Protein AF-A0A8H3WE13-F1 (afdb_monomer)

Structure (mmCIF, N/CA/C/O backbone):
data_AF-A0A8H3WE13-F1
#
_entry.id   AF-A0A8H3WE13-F1
#
loop_
_atom_site.group_PDB
_atom_site.id
_atom_site.type_symbol
_atom_site.label_atom_id
_atom_site.label_alt_id
_atom_site.label_comp_id
_atom_site.label_as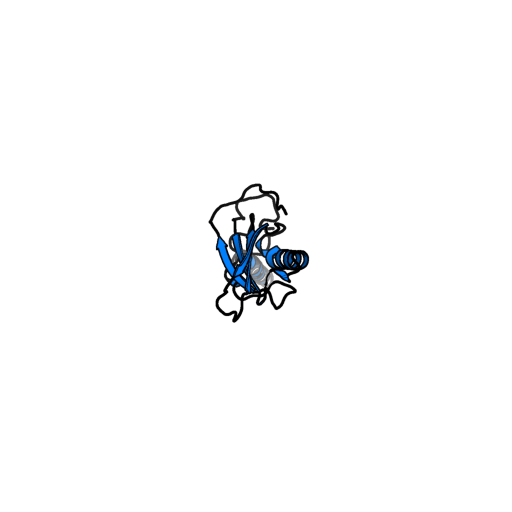ym_id
_atom_site.label_entity_id
_atom_site.label_seq_id
_atom_site.pdbx_PDB_ins_code
_atom_site.Cartn_x
_atom_site.Cartn_y
_atom_site.Cartn_z
_atom_site.occupancy
_atom_site.B_iso_or_equiv
_atom_site.auth_seq_id
_atom_site.auth_comp_id
_atom_site.auth_asym_id
_atom_site.auth_atom_id
_atom_site.pdbx_PDB_model_num
ATOM 1 N N . MET A 1 1 ? 34.093 -52.343 -43.526 1.00 40.34 1 MET A N 1
ATOM 2 C CA . MET A 1 1 ? 33.846 -52.401 -42.070 1.00 40.34 1 MET A CA 1
ATOM 3 C C . MET A 1 1 ? 33.850 -50.984 -41.526 1.00 40.34 1 MET A C 1
ATOM 5 O O . MET A 1 1 ? 34.911 -50.404 -41.375 1.00 40.34 1 MET A O 1
ATOM 9 N N . ALA A 1 2 ? 32.669 -50.417 -41.300 1.00 42.62 2 ALA A N 1
ATOM 10 C CA . ALA A 1 2 ? 32.491 -49.190 -40.533 1.00 42.62 2 ALA A CA 1
ATOM 11 C C . ALA A 1 2 ? 31.433 -49.506 -39.476 1.00 42.62 2 ALA A C 1
ATOM 13 O O . ALA A 1 2 ? 30.235 -49.337 -39.687 1.00 42.62 2 ALA A O 1
ATOM 14 N N . THR A 1 3 ? 31.877 -50.095 -38.369 1.00 44.84 3 THR A N 1
ATOM 15 C CA . THR A 1 3 ? 31.069 -50.273 -37.163 1.00 44.84 3 THR A CA 1
ATOM 16 C C . THR A 1 3 ? 30.885 -48.903 -36.526 1.00 44.84 3 THR A C 1
ATOM 18 O O . THR A 1 3 ? 31.629 -48.515 -35.630 1.00 44.84 3 THR A O 1
ATOM 21 N N . LEU A 1 4 ? 29.912 -48.148 -37.043 1.00 44.72 4 LEU A N 1
ATOM 22 C CA . LEU A 1 4 ? 29.394 -46.952 -36.395 1.00 44.72 4 LEU A CA 1
ATOM 23 C C . LEU A 1 4 ? 28.758 -47.382 -35.073 1.00 44.72 4 LEU A C 1
ATOM 25 O O . LEU A 1 4 ? 27.701 -48.015 -35.018 1.00 44.72 4 LEU A O 1
ATOM 29 N N . SER A 1 5 ? 29.485 -47.082 -34.008 1.00 48.88 5 SER A N 1
ATOM 30 C CA . SER A 1 5 ? 29.138 -47.279 -32.616 1.00 48.88 5 SER A CA 1
ATOM 31 C C . SER A 1 5 ? 27.794 -46.606 -32.308 1.00 48.88 5 SER A C 1
ATOM 33 O O . SER A 1 5 ? 27.688 -45.405 -32.066 1.00 48.88 5 SER A O 1
ATOM 35 N N . ARG A 1 6 ? 26.758 -47.448 -32.226 1.00 54.53 6 ARG A N 1
ATOM 36 C CA . ARG A 1 6 ? 25.391 -47.124 -31.795 1.00 54.53 6 ARG A CA 1
ATOM 37 C C . ARG A 1 6 ? 25.241 -46.370 -30.451 1.00 54.53 6 ARG A C 1
ATOM 39 O O . ARG A 1 6 ? 24.197 -45.739 -30.313 1.00 54.53 6 ARG A O 1
ATOM 46 N N . PRO A 1 7 ? 26.190 -46.335 -29.482 1.00 53.50 7 PRO A N 1
ATOM 47 C CA . PRO A 1 7 ? 25.974 -45.540 -28.265 1.00 53.50 7 PRO A CA 1
ATOM 48 C C . PRO A 1 7 ? 26.192 -44.027 -28.432 1.00 53.50 7 PRO A C 1
ATOM 50 O O . PRO A 1 7 ? 25.677 -43.258 -27.626 1.00 53.50 7 PRO A O 1
ATOM 53 N N . VAL A 1 8 ? 26.915 -43.571 -29.464 1.00 53.22 8 VAL A N 1
ATOM 54 C CA . VAL A 1 8 ? 27.255 -42.137 -29.612 1.00 53.22 8 VAL A CA 1
ATOM 55 C C . VAL A 1 8 ? 26.068 -41.324 -30.139 1.00 53.22 8 VAL A C 1
ATOM 57 O O . VAL A 1 8 ? 25.825 -40.205 -29.694 1.00 53.22 8 VAL A O 1
ATOM 60 N N . LEU A 1 9 ? 25.280 -41.914 -31.041 1.00 52.03 9 LEU A N 1
ATOM 61 C CA . LEU A 1 9 ? 24.095 -41.278 -31.624 1.00 52.03 9 LEU A CA 1
ATOM 62 C C . LEU A 1 9 ? 22.984 -41.059 -30.586 1.00 52.03 9 LEU A C 1
ATOM 64 O O . LEU A 1 9 ? 22.338 -40.018 -30.605 1.00 52.03 9 LEU A O 1
ATOM 68 N N . PHE A 1 10 ? 22.821 -41.991 -29.640 1.00 54.31 10 PHE A N 1
ATOM 69 C CA . PHE A 1 10 ? 21.820 -41.891 -28.573 1.00 54.31 10 PHE A CA 1
ATOM 70 C C . PHE A 1 10 ? 22.168 -40.797 -27.550 1.00 54.31 10 PHE A C 1
ATOM 72 O O . PHE A 1 10 ? 21.286 -40.071 -27.095 1.00 54.31 10 PHE A O 1
ATOM 79 N N . LEU A 1 11 ? 23.461 -40.646 -27.235 1.00 54.88 11 LEU A N 1
ATOM 80 C CA . LEU A 1 11 ? 23.982 -39.601 -26.347 1.00 54.88 11 LEU A CA 1
ATOM 81 C C . LEU A 1 11 ? 23.825 -38.196 -26.939 1.00 54.88 11 LEU A C 1
ATOM 83 O O . LEU A 1 11 ? 23.474 -37.269 -26.219 1.00 54.88 11 LEU A O 1
ATOM 87 N N . LEU A 1 12 ? 24.042 -38.025 -28.245 1.00 53.41 12 LEU A N 1
ATOM 88 C CA . LEU A 1 12 ? 23.894 -36.718 -28.895 1.00 53.41 12 LEU A CA 1
ATOM 89 C C . LEU A 1 12 ? 22.430 -36.273 -28.993 1.00 53.41 12 LEU A C 1
ATOM 91 O O . LEU A 1 12 ? 22.138 -35.096 -28.789 1.00 53.41 12 LEU A O 1
ATOM 95 N N . THR A 1 13 ? 21.496 -37.197 -29.239 1.00 54.53 13 THR A N 1
ATOM 96 C CA . THR A 1 13 ? 20.064 -36.865 -29.306 1.00 54.53 13 THR A CA 1
ATOM 97 C C . THR A 1 13 ? 19.461 -36.520 -27.946 1.00 54.53 13 THR A C 1
ATOM 99 O O . THR A 1 13 ? 18.617 -35.629 -27.868 1.00 54.53 13 THR A O 1
ATOM 102 N N . THR A 1 14 ? 19.899 -37.168 -26.861 1.00 55.00 14 THR A N 1
ATOM 103 C CA . THR A 1 14 ? 19.427 -36.824 -25.510 1.00 55.00 14 THR A CA 1
ATOM 104 C C . THR A 1 14 ? 19.998 -35.489 -25.046 1.00 55.00 14 THR A C 1
ATOM 106 O O . THR A 1 14 ? 19.256 -34.675 -24.503 1.00 55.00 14 THR A O 1
ATOM 109 N N . LEU A 1 15 ? 21.271 -35.198 -25.334 1.00 52.53 15 LEU A N 1
ATOM 110 C CA . LEU A 1 15 ? 21.883 -33.915 -24.976 1.00 52.53 15 LEU A CA 1
ATOM 111 C C . LEU A 1 15 ? 21.211 -32.736 -25.698 1.00 52.53 15 LEU A C 1
ATOM 113 O O . LEU A 1 15 ? 20.980 -31.704 -25.077 1.00 52.53 15 LEU A O 1
ATOM 117 N N . PHE A 1 16 ? 20.809 -32.908 -26.964 1.00 52.66 16 PHE A N 1
ATOM 118 C CA . PHE A 1 16 ? 20.076 -31.881 -27.716 1.00 52.66 16 PHE A CA 1
ATOM 119 C C . PHE A 1 16 ? 18.644 -31.659 -27.205 1.00 52.66 16 PHE A C 1
ATOM 121 O O . PHE A 1 16 ? 18.165 -30.528 -27.202 1.00 52.66 16 PHE A O 1
ATOM 128 N N . LEU A 1 17 ? 17.965 -32.709 -26.730 1.00 52.69 17 LEU A N 1
ATOM 129 C CA . LEU A 1 17 ? 16.631 -32.585 -26.132 1.00 52.69 17 LEU A CA 1
ATOM 130 C C . LEU A 1 17 ? 16.679 -31.915 -24.751 1.00 52.69 17 LEU A C 1
ATOM 132 O O . LEU A 1 17 ? 15.843 -31.061 -24.469 1.00 52.69 17 LEU A O 1
ATOM 136 N N . PHE A 1 18 ? 17.680 -32.221 -23.920 1.00 50.75 18 PHE A N 1
ATOM 137 C CA . PHE A 1 18 ? 17.843 -31.567 -22.616 1.00 50.75 18 PHE A CA 1
ATOM 138 C C . PHE A 1 18 ? 18.356 -30.122 -22.724 1.00 50.75 18 PHE A C 1
ATOM 140 O O . PHE A 1 18 ? 17.917 -29.278 -21.950 1.00 50.75 18 PHE A O 1
ATOM 147 N N . TYR A 1 19 ? 19.224 -29.797 -23.692 1.00 48.88 19 TYR A N 1
ATOM 148 C CA . TYR A 1 19 ? 19.655 -28.409 -23.924 1.00 48.88 19 TYR A CA 1
ATOM 149 C C . TYR A 1 19 ? 18.638 -27.573 -24.716 1.00 48.88 19 TYR A C 1
ATOM 151 O O . TYR A 1 19 ? 18.585 -26.357 -24.538 1.00 48.88 19 TYR A O 1
ATOM 159 N N . GLY A 1 20 ? 17.817 -28.194 -25.568 1.00 43.72 20 GLY A N 1
ATOM 160 C CA . GLY A 1 20 ? 16.795 -27.503 -26.359 1.00 43.72 20 GLY A CA 1
ATOM 161 C C . GLY A 1 20 ? 15.555 -27.100 -25.556 1.00 43.72 20 GLY A C 1
ATOM 162 O O . GLY A 1 20 ? 14.963 -26.058 -25.829 1.00 43.72 20 GLY A O 1
ATOM 163 N N . PHE A 1 21 ? 15.177 -27.870 -24.528 1.00 43.97 21 PHE A N 1
ATOM 164 C CA . PHE A 1 21 ? 14.009 -27.549 -23.695 1.00 43.97 21 PHE A CA 1
ATOM 165 C C . PHE A 1 21 ? 14.240 -26.393 -22.711 1.00 43.97 21 PHE A C 1
ATOM 167 O O . PHE A 1 21 ? 13.280 -25.728 -22.327 1.00 43.97 21 PHE A O 1
ATOM 174 N N . SER A 1 22 ? 15.493 -26.083 -22.366 1.00 45.25 22 SER A N 1
ATOM 175 C CA . SER A 1 22 ? 15.844 -24.917 -21.538 1.00 45.25 22 SER A CA 1
ATOM 176 C C . SER A 1 22 ? 15.704 -23.581 -22.278 1.00 45.25 22 SER A C 1
ATOM 178 O O . SER A 1 22 ? 15.699 -22.532 -21.643 1.00 45.25 22 SER A O 1
ATOM 180 N N . ALA A 1 23 ? 15.618 -23.605 -23.612 1.00 45.62 23 ALA A N 1
ATOM 181 C CA . ALA A 1 23 ? 15.530 -22.408 -24.449 1.00 45.62 23 ALA A CA 1
ATOM 182 C C . ALA A 1 23 ? 14.100 -22.093 -24.928 1.00 45.62 23 ALA A C 1
ATOM 184 O O . ALA A 1 23 ? 13.887 -21.054 -25.549 1.00 45.62 23 ALA A O 1
ATOM 185 N N . ALA A 1 24 ? 13.124 -22.971 -24.661 1.00 46.56 24 ALA A N 1
ATOM 186 C CA . ALA A 1 24 ? 11.788 -22.892 -25.259 1.00 46.56 24 ALA A CA 1
ATOM 187 C C . ALA A 1 24 ? 10.654 -22.545 -24.280 1.00 46.56 24 ALA A C 1
ATOM 189 O O . ALA A 1 24 ? 9.523 -22.361 -24.726 1.00 46.56 24 ALA A O 1
ATOM 190 N N . PHE A 1 25 ? 10.930 -22.398 -22.978 1.00 49.34 25 PHE A N 1
ATOM 191 C CA . PHE A 1 25 ? 9.940 -21.893 -22.026 1.00 49.34 25 PHE A CA 1
ATOM 192 C C . PHE A 1 25 ? 10.527 -20.777 -21.157 1.00 49.34 25 PHE A C 1
ATOM 194 O O . PHE A 1 25 ? 11.639 -20.904 -20.645 1.00 49.34 25 PHE A O 1
ATOM 201 N N . PRO A 1 26 ? 9.807 -19.648 -21.062 1.00 38.88 26 PRO A N 1
ATOM 202 C CA . PRO A 1 26 ? 10.354 -18.352 -20.711 1.00 38.88 26 PRO A CA 1
ATOM 203 C C . PRO A 1 26 ? 10.761 -18.368 -19.246 1.00 38.88 26 PRO A C 1
ATOM 205 O O . PRO A 1 26 ? 9.979 -18.746 -18.374 1.00 38.88 26 PRO A O 1
ATOM 208 N N . SER A 1 27 ? 11.976 -17.925 -18.952 1.00 40.19 27 SER A N 1
ATOM 209 C CA . SER A 1 27 ? 12.340 -17.570 -17.590 1.00 40.19 27 SER A CA 1
ATOM 210 C C . SER A 1 27 ? 11.377 -16.482 -17.100 1.00 40.19 27 SER A C 1
ATOM 212 O O . SER A 1 27 ? 11.491 -15.333 -17.513 1.00 40.19 27 SER A O 1
ATOM 214 N N . PHE A 1 28 ? 10.406 -16.895 -16.283 1.00 44.78 28 PHE A N 1
ATOM 215 C CA . PHE A 1 28 ? 9.705 -16.159 -15.232 1.00 44.78 28 PHE A CA 1
ATOM 216 C C . PHE A 1 28 ? 9.508 -14.646 -15.454 1.00 44.78 28 PHE A C 1
ATOM 218 O O . PHE A 1 28 ? 10.476 -13.888 -15.323 1.00 44.78 28 PHE A O 1
ATOM 225 N N . PRO A 1 29 ? 8.265 -14.148 -15.618 1.00 39.47 29 PRO A N 1
ATOM 226 C CA . PRO A 1 29 ? 7.982 -12.738 -15.376 1.00 39.47 29 PRO A CA 1
ATOM 227 C C . PRO A 1 29 ? 8.174 -12.466 -13.874 1.00 39.47 29 PRO A C 1
ATOM 229 O O . PRO A 1 29 ? 7.246 -12.583 -13.086 1.00 39.47 29 PRO A O 1
ATOM 232 N N . GLY A 1 30 ? 9.411 -12.188 -13.458 1.00 44.06 30 GLY A N 1
ATOM 233 C CA . GLY A 1 30 ? 9.736 -11.875 -12.065 1.00 44.06 30 GLY A CA 1
ATOM 234 C C . GLY A 1 30 ? 11.148 -12.213 -11.582 1.00 44.06 30 GLY A C 1
ATOM 235 O O . GLY A 1 30 ? 11.492 -11.787 -10.487 1.00 44.06 30 GLY A O 1
ATOM 236 N N . ALA A 1 31 ? 11.985 -12.944 -12.332 1.00 39.72 31 ALA A N 1
ATOM 237 C CA . ALA A 1 31 ? 13.178 -13.529 -11.707 1.00 39.72 31 ALA A CA 1
ATOM 238 C C . ALA A 1 31 ? 14.456 -12.668 -11.669 1.00 39.72 31 ALA A C 1
ATOM 240 O O . ALA A 1 31 ? 15.249 -12.896 -10.765 1.00 39.72 31 ALA A O 1
ATOM 241 N N . LEU A 1 32 ? 14.717 -11.706 -12.568 1.00 42.34 32 LEU A N 1
ATOM 242 C CA . LEU A 1 32 ? 16.023 -11.008 -12.565 1.00 42.34 32 LEU A CA 1
ATOM 243 C C . LEU A 1 32 ? 15.999 -9.565 -13.093 1.00 42.34 32 LEU A C 1
ATOM 245 O O . LEU A 1 32 ? 16.842 -9.179 -13.899 1.00 42.34 32 LEU A O 1
ATOM 249 N N . GLU A 1 33 ? 15.109 -8.715 -12.585 1.00 46.34 33 GLU A N 1
ATOM 250 C CA . GLU A 1 33 ? 15.368 -7.276 -12.674 1.00 46.34 33 GLU A CA 1
ATOM 251 C C . GLU A 1 33 ? 15.018 -6.573 -11.367 1.00 46.34 33 GLU A C 1
ATOM 253 O O . GLU A 1 33 ? 13.912 -6.759 -10.856 1.00 46.34 33 GLU A O 1
ATOM 258 N N . PRO A 1 34 ? 15.935 -5.766 -10.802 1.00 56.50 34 PRO A N 1
ATOM 259 C CA . PRO A 1 34 ? 15.655 -4.993 -9.610 1.00 56.50 34 PRO A CA 1
ATOM 260 C C . PRO A 1 34 ? 14.742 -3.811 -9.971 1.00 56.50 34 PRO A C 1
ATOM 262 O O . PRO A 1 34 ? 15.202 -2.678 -10.155 1.00 56.50 34 PRO A O 1
ATOM 265 N N . ARG A 1 35 ? 13.451 -4.110 -10.159 1.00 66.31 35 ARG A N 1
ATOM 266 C CA . ARG A 1 35 ? 12.417 -3.157 -10.571 1.00 66.31 35 ARG A CA 1
ATOM 267 C C . ARG A 1 35 ? 12.282 -2.068 -9.501 1.00 66.31 35 ARG A C 1
ATOM 269 O O . ARG A 1 35 ? 12.384 -2.333 -8.307 1.00 66.31 35 ARG A O 1
ATOM 276 N N . CYS A 1 36 ? 12.225 -0.824 -9.972 1.00 71.69 36 CYS A N 1
ATOM 277 C CA . CYS A 1 36 ? 12.311 0.444 -9.232 1.00 71.69 36 CYS A CA 1
ATOM 278 C C . CYS A 1 36 ? 13.485 0.671 -8.258 1.00 71.69 36 CYS A C 1
ATOM 280 O O . CYS A 1 36 ? 13.770 1.823 -7.922 1.00 71.69 36 CYS A O 1
ATOM 282 N N . TRP A 1 37 ? 14.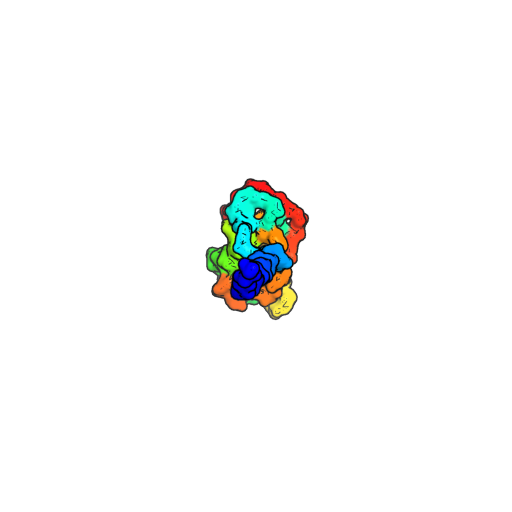267 -0.348 -7.897 1.00 67.81 37 TRP A N 1
ATOM 283 C CA . TRP A 1 37 ? 15.493 -0.215 -7.099 1.00 67.81 37 TRP A CA 1
ATOM 284 C C . TRP A 1 37 ? 16.621 0.534 -7.827 1.00 67.81 37 TRP A C 1
ATOM 286 O O . TRP A 1 37 ? 17.400 1.246 -7.195 1.00 67.81 37 TRP A O 1
ATOM 296 N N . LYS A 1 38 ? 16.710 0.421 -9.157 1.00 64.75 38 LYS A N 1
ATOM 297 C CA . LYS A 1 38 ? 17.625 1.233 -9.987 1.00 64.75 38 LYS A CA 1
ATOM 298 C C . LYS A 1 38 ? 16.959 2.550 -10.384 1.00 64.75 38 LYS A C 1
ATOM 300 O O . LYS A 1 38 ? 15.751 2.565 -10.539 1.00 64.75 38 LYS A O 1
ATOM 305 N N . LYS A 1 39 ? 17.713 3.630 -10.638 1.00 63.22 39 LYS A N 1
ATOM 306 C CA . LYS A 1 39 ? 17.200 4.974 -11.030 1.00 63.22 39 LYS A CA 1
ATOM 307 C C . LYS A 1 39 ? 16.423 5.046 -12.371 1.00 63.22 39 LYS A C 1
ATOM 309 O O . LYS A 1 39 ? 16.089 6.142 -12.805 1.00 63.22 39 LYS A O 1
ATOM 314 N N . GLY A 1 40 ? 16.151 3.922 -13.035 1.00 63.47 40 GLY A N 1
ATOM 315 C CA . GLY A 1 40 ? 15.413 3.876 -14.304 1.00 63.47 40 GLY A CA 1
ATOM 316 C C . GLY A 1 40 ? 13.905 4.088 -14.132 1.00 63.47 40 GLY A C 1
ATOM 317 O O . GLY A 1 40 ? 13.345 3.784 -13.075 1.00 63.47 40 GLY A O 1
ATOM 318 N N . CYS A 1 41 ? 13.252 4.604 -15.172 1.00 67.31 41 CYS A N 1
ATOM 319 C CA . CYS A 1 41 ? 11.833 4.967 -15.129 1.00 67.31 41 CYS A CA 1
ATOM 320 C C . CYS A 1 41 ? 10.914 3.971 -15.827 1.00 67.31 41 CYS A C 1
ATOM 322 O O . CYS A 1 41 ? 9.753 3.844 -15.458 1.00 67.31 41 CYS A O 1
ATOM 324 N N . ASP A 1 42 ? 11.419 3.250 -16.825 1.00 69.81 42 ASP A N 1
ATOM 325 C CA . ASP A 1 42 ? 10.578 2.463 -17.734 1.00 69.81 42 ASP A CA 1
ATOM 326 C C . ASP A 1 42 ? 9.807 1.352 -17.014 1.00 69.81 42 ASP A C 1
ATOM 328 O O . ASP A 1 42 ? 8.717 0.967 -17.438 1.00 69.81 42 ASP A O 1
ATOM 332 N N . HIS A 1 43 ? 10.322 0.923 -15.861 1.00 77.94 43 HIS A N 1
ATOM 333 C CA . HIS A 1 43 ? 9.765 -0.126 -15.010 1.00 77.94 43 HIS A CA 1
ATOM 334 C C . HIS A 1 43 ? 8.993 0.399 -13.792 1.00 77.94 43 HIS A C 1
ATOM 336 O O . HIS A 1 43 ? 8.595 -0.410 -12.953 1.00 77.94 43 HIS A O 1
ATOM 342 N N . CYS A 1 44 ? 8.786 1.718 -13.693 1.00 80.81 44 CYS A N 1
ATOM 343 C CA . CYS A 1 44 ? 8.141 2.367 -12.553 1.00 80.81 44 CYS A CA 1
ATOM 344 C C . CYS A 1 44 ? 6.937 3.209 -12.952 1.00 80.81 44 CYS A C 1
ATOM 346 O O . CYS A 1 44 ? 6.949 3.886 -13.979 1.00 80.81 44 CYS A O 1
ATOM 348 N N . GLU A 1 45 ? 5.922 3.218 -12.103 1.00 84.62 45 GLU A N 1
ATOM 349 C CA . GLU A 1 45 ? 4.758 4.096 -12.211 1.00 84.62 45 GLU A CA 1
ATOM 350 C C . GLU A 1 45 ? 4.346 4.598 -10.822 1.00 84.62 45 GLU A C 1
ATOM 352 O O . GLU A 1 45 ? 4.748 4.022 -9.804 1.00 84.62 45 GLU A O 1
ATOM 357 N N . ARG A 1 46 ? 3.578 5.687 -10.764 1.00 86.38 46 ARG A N 1
ATOM 358 C CA . ARG A 1 46 ? 3.053 6.185 -9.493 1.00 86.38 46 ARG A CA 1
ATOM 359 C C . ARG A 1 46 ? 1.857 5.343 -9.059 1.00 86.38 46 ARG A C 1
ATOM 361 O O . ARG A 1 46 ? 0.902 5.158 -9.813 1.00 86.38 46 ARG A O 1
ATOM 368 N N . TRP A 1 47 ? 1.907 4.892 -7.812 1.00 88.44 47 TRP A N 1
ATOM 369 C CA . TRP A 1 47 ? 0.826 4.159 -7.165 1.00 88.44 47 TRP A CA 1
ATOM 370 C C . TRP A 1 47 ? 0.311 4.921 -5.956 1.00 88.44 47 TRP A C 1
ATOM 372 O O . TRP A 1 47 ? 1.066 5.558 -5.229 1.00 88.44 47 TRP A O 1
ATOM 382 N N . THR A 1 48 ? -0.984 4.815 -5.721 1.00 91.75 48 THR A N 1
ATOM 383 C CA . THR A 1 48 ? -1.650 5.277 -4.511 1.00 91.75 48 THR A CA 1
ATOM 384 C C . THR A 1 48 ? -2.264 4.069 -3.840 1.00 91.75 48 THR A C 1
ATOM 386 O O . THR A 1 48 ? -2.963 3.288 -4.486 1.00 91.75 48 THR A O 1
ATOM 389 N N . VAL A 1 49 ? -2.002 3.918 -2.549 1.00 93.88 49 VAL A N 1
ATOM 390 C CA . VAL A 1 49 ? -2.537 2.832 -1.734 1.00 93.88 49 VAL A CA 1
ATOM 391 C C . VAL A 1 49 ? -3.361 3.421 -0.602 1.00 93.88 49 VAL A C 1
ATOM 393 O O . VAL A 1 49 ? -2.930 4.356 0.072 1.00 93.88 49 VAL A O 1
ATOM 396 N N . THR A 1 50 ? -4.546 2.862 -0.396 1.00 95.62 50 THR A N 1
ATOM 397 C CA . THR A 1 50 ? -5.428 3.178 0.723 1.00 95.62 50 THR A CA 1
ATOM 398 C C . THR A 1 50 ? -5.361 2.052 1.742 1.00 95.62 50 THR A C 1
ATOM 400 O O . THR A 1 50 ? -5.484 0.875 1.396 1.00 95.62 50 THR A O 1
ATOM 403 N N . ILE A 1 51 ? -5.134 2.424 2.997 1.00 95.19 51 ILE A N 1
ATOM 404 C CA . ILE A 1 51 ? -4.962 1.512 4.121 1.00 95.19 51 ILE A CA 1
ATOM 405 C C . ILE A 1 51 ? -5.920 1.955 5.220 1.00 95.19 51 ILE A C 1
ATOM 407 O O . ILE A 1 51 ? -5.901 3.114 5.637 1.00 95.19 51 ILE A O 1
ATOM 411 N N . ASP A 1 52 ? -6.736 1.024 5.689 1.00 94.62 52 ASP A N 1
ATOM 412 C CA . ASP A 1 52 ? -7.775 1.257 6.677 1.00 94.62 52 ASP A CA 1
ATOM 413 C C . ASP A 1 52 ? -7.464 0.513 7.978 1.00 94.62 52 ASP A C 1
ATOM 415 O O . ASP A 1 52 ? -6.936 -0.601 7.980 1.00 94.62 52 ASP A O 1
ATOM 419 N N . HIS A 1 53 ? -7.811 1.138 9.098 1.00 92.75 53 HIS A N 1
ATOM 420 C CA . HIS A 1 53 ? -7.646 0.589 10.437 1.00 92.75 53 HIS A CA 1
ATOM 421 C C . HIS A 1 53 ? -8.927 0.774 11.260 1.00 92.75 53 HIS A C 1
ATOM 423 O O . HIS A 1 53 ? -9.482 1.880 11.277 1.00 92.75 53 HIS A O 1
ATOM 429 N N . PRO A 1 54 ? -9.407 -0.272 11.964 1.00 89.31 54 PRO A N 1
ATOM 430 C CA . PRO A 1 54 ? -10.486 -0.134 12.925 1.00 89.31 54 PRO A CA 1
ATOM 431 C C . PRO A 1 54 ? -9.961 0.594 14.164 1.00 89.31 54 PRO A C 1
ATOM 433 O O . PRO A 1 54 ? -9.167 0.052 14.930 1.00 89.31 54 PRO A O 1
ATOM 436 N N . GLY A 1 55 ? -10.407 1.835 14.345 1.00 87.56 55 GLY A N 1
ATOM 437 C CA . GLY A 1 55 ? -9.991 2.710 15.437 1.00 87.56 55 GLY A CA 1
ATOM 438 C C . GLY A 1 55 ? -9.592 4.100 14.948 1.00 87.56 55 GLY A C 1
ATOM 439 O O . GLY A 1 55 ? -9.350 4.321 13.764 1.00 87.56 55 GLY A O 1
ATOM 440 N N . SER A 1 56 ? -9.513 5.056 15.871 1.00 88.00 56 SER A N 1
ATOM 441 C CA . SER A 1 56 ? -9.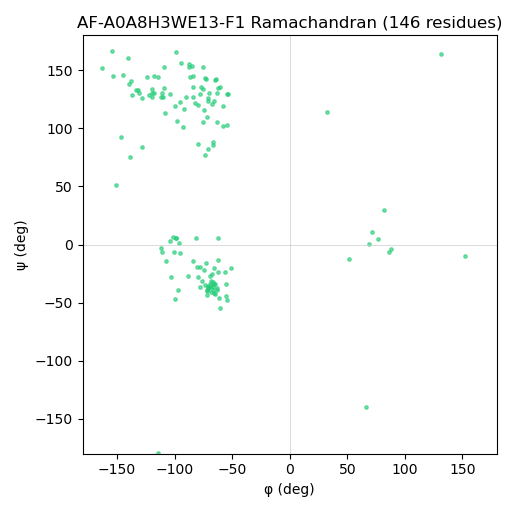169 6.437 15.531 1.00 88.00 56 SER A CA 1
ATOM 442 C C . SER A 1 56 ? -7.685 6.598 15.190 1.00 88.00 56 SER A C 1
ATOM 444 O O . SER A 1 56 ? -6.807 6.060 15.861 1.00 88.00 56 SER A O 1
ATOM 446 N N . CYS A 1 57 ? -7.403 7.462 14.216 1.00 90.06 57 CYS A N 1
ATOM 447 C CA . CYS A 1 57 ? -6.075 7.958 13.876 1.00 90.06 57 CYS A CA 1
ATOM 448 C C . CYS A 1 57 ? -5.343 8.625 15.053 1.00 90.06 57 CYS A C 1
ATOM 450 O O . CYS A 1 57 ? -4.116 8.666 15.063 1.00 90.06 57 CYS A O 1
ATOM 452 N N . ASN A 1 58 ? -6.067 9.131 16.059 1.00 87.88 58 ASN A N 1
ATOM 453 C CA . ASN A 1 58 ? -5.477 9.882 17.173 1.00 87.88 58 ASN A CA 1
ATOM 454 C C . ASN A 1 58 ? -4.589 9.015 18.083 1.00 87.88 58 ASN A C 1
ATOM 456 O O . ASN A 1 58 ? -3.694 9.533 18.742 1.00 87.88 58 ASN A O 1
ATOM 460 N N . SER A 1 59 ? -4.838 7.704 18.131 1.00 82.62 59 SER A N 1
ATOM 461 C CA . SER A 1 59 ? -4.090 6.740 18.950 1.00 82.62 59 SER A CA 1
ATOM 462 C C . SER A 1 59 ? -3.027 5.967 18.164 1.00 82.62 59 SER A C 1
ATOM 464 O O . SER A 1 59 ? -2.417 5.039 18.692 1.00 82.62 59 SER A O 1
ATOM 466 N N . VAL A 1 60 ? -2.812 6.308 16.893 1.00 88.12 60 VAL A N 1
ATOM 467 C CA . VAL A 1 60 ? -1.909 5.567 16.013 1.00 88.12 60 VAL A CA 1
ATOM 468 C C . VAL A 1 60 ? -0.470 6.038 16.197 1.00 88.12 60 VAL A C 1
ATOM 470 O O . VAL A 1 60 ? -0.152 7.215 16.037 1.00 88.12 60 VAL A O 1
ATOM 473 N N . ASN A 1 61 ? 0.432 5.092 16.455 1.00 89.81 61 ASN A N 1
ATOM 474 C CA . ASN A 1 61 ? 1.866 5.345 16.374 1.00 89.81 61 ASN A CA 1
ATOM 475 C C . ASN A 1 61 ? 2.293 5.402 14.895 1.00 89.81 61 ASN A C 1
ATOM 477 O O . ASN A 1 61 ? 2.374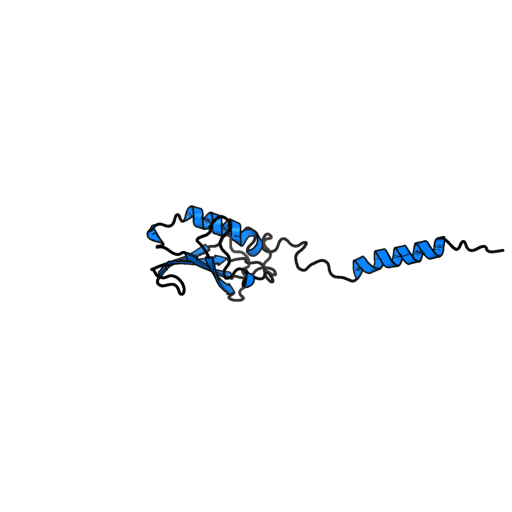 4.370 14.221 1.00 89.81 61 ASN A O 1
ATOM 481 N N . ARG A 1 62 ? 2.561 6.616 14.401 1.00 88.38 62 ARG A N 1
ATOM 482 C CA . ARG A 1 62 ? 2.898 6.865 12.992 1.00 88.38 62 ARG A CA 1
ATOM 483 C C . ARG A 1 62 ? 4.215 6.224 12.566 1.00 88.38 62 ARG A C 1
ATOM 485 O O . ARG A 1 62 ? 4.293 5.754 11.438 1.00 88.38 62 ARG A O 1
ATOM 492 N N . ASP A 1 63 ? 5.209 6.146 13.450 1.00 88.19 63 ASP A N 1
ATOM 493 C CA . ASP A 1 63 ? 6.510 5.548 13.128 1.00 88.19 63 ASP A CA 1
ATOM 494 C C . ASP A 1 63 ? 6.401 4.034 12.919 1.00 88.19 63 ASP A C 1
ATOM 496 O O . ASP A 1 63 ? 6.959 3.491 11.964 1.00 88.19 63 ASP A O 1
ATOM 500 N N . ASN A 1 64 ? 5.614 3.357 13.760 1.00 89.12 64 ASN A N 1
ATOM 501 C CA . ASN A 1 64 ? 5.345 1.927 13.603 1.00 89.12 64 ASN A CA 1
ATOM 502 C C . ASN A 1 64 ? 4.564 1.641 12.315 1.00 89.12 64 ASN A C 1
ATOM 504 O O . ASN A 1 64 ? 4.887 0.697 11.596 1.00 89.12 64 ASN A O 1
ATOM 508 N N . LEU A 1 65 ? 3.558 2.467 12.007 1.00 90.31 65 LEU A N 1
ATOM 509 C CA . LEU A 1 65 ? 2.794 2.348 10.765 1.00 90.31 65 LEU A CA 1
ATOM 510 C C . LEU A 1 65 ? 3.698 2.531 9.541 1.00 90.31 65 LEU A C 1
ATOM 512 O O . LEU A 1 65 ? 3.669 1.727 8.616 1.00 90.31 65 LEU A O 1
ATOM 516 N N . LYS A 1 66 ? 4.545 3.557 9.566 1.00 89.19 66 LYS A N 1
ATOM 517 C CA . LYS A 1 66 ? 5.555 3.839 8.546 1.00 89.19 66 LYS A CA 1
ATOM 518 C C . LYS A 1 66 ? 6.482 2.650 8.299 1.00 89.19 66 LYS A C 1
ATOM 520 O O . LYS A 1 66 ? 6.666 2.254 7.152 1.00 89.19 66 LYS A O 1
ATOM 525 N N . ALA A 1 67 ? 7.004 2.037 9.359 1.00 89.25 67 ALA A N 1
ATOM 526 C CA . ALA A 1 67 ? 7.841 0.847 9.237 1.00 89.25 67 ALA A CA 1
ATOM 527 C C . ALA A 1 67 ? 7.074 -0.348 8.640 1.00 89.25 67 ALA A C 1
ATOM 529 O O . ALA A 1 67 ? 7.618 -1.073 7.806 1.00 89.25 67 ALA A O 1
ATOM 530 N N . ALA A 1 68 ? 5.807 -0.537 9.024 1.00 91.06 68 ALA A N 1
ATOM 531 C CA . ALA A 1 68 ? 4.955 -1.589 8.472 1.00 91.06 68 ALA A CA 1
ATOM 532 C C . ALA A 1 68 ? 4.656 -1.372 6.979 1.00 91.06 68 ALA A C 1
ATOM 534 O O . ALA A 1 68 ? 4.719 -2.321 6.197 1.00 91.06 68 ALA A O 1
ATOM 535 N N . ILE A 1 69 ? 4.387 -0.130 6.563 1.00 91.12 69 ILE A N 1
ATOM 536 C CA . ILE A 1 69 ? 4.206 0.251 5.155 1.00 91.12 69 ILE A CA 1
ATOM 537 C C . ILE A 1 69 ? 5.487 -0.053 4.373 1.00 91.12 69 ILE A C 1
ATOM 539 O O . ILE A 1 69 ? 5.445 -0.817 3.410 1.00 91.12 69 ILE A O 1
ATOM 543 N N . ASP A 1 70 ? 6.633 0.460 4.823 1.00 87.00 70 ASP A N 1
ATOM 544 C CA . ASP A 1 70 ? 7.920 0.225 4.161 1.00 87.00 70 ASP A CA 1
ATOM 545 C C . ASP A 1 70 ? 8.207 -1.278 4.019 1.00 87.00 70 ASP A C 1
ATOM 547 O O . ASP A 1 70 ? 8.580 -1.744 2.943 1.00 87.00 70 ASP A O 1
ATOM 551 N N . SER A 1 71 ? 7.966 -2.064 5.073 1.00 88.88 71 SER A N 1
ATOM 552 C CA . SER A 1 71 ? 8.182 -3.512 5.039 1.00 88.88 71 SER A CA 1
ATOM 553 C C . S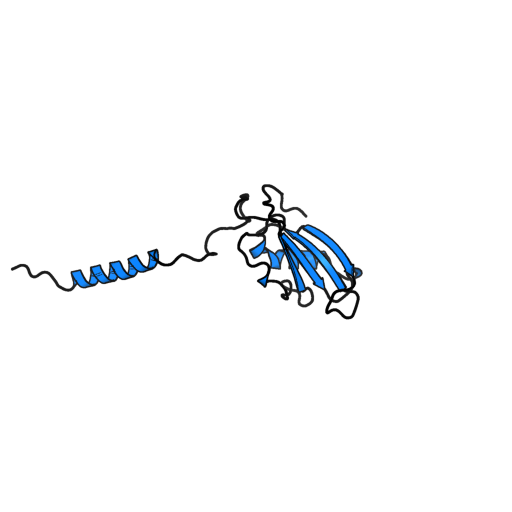ER A 1 71 ? 7.210 -4.252 4.117 1.00 88.88 71 SER A C 1
ATOM 555 O O . SER A 1 71 ? 7.598 -5.253 3.517 1.00 88.88 71 SER A O 1
ATOM 557 N N . THR A 1 72 ? 5.955 -3.810 4.023 1.00 90.19 72 THR A N 1
ATOM 558 C CA . THR A 1 72 ? 4.930 -4.458 3.186 1.00 90.19 72 THR A CA 1
ATOM 559 C C . THR A 1 72 ? 5.195 -4.209 1.709 1.00 90.19 72 THR A C 1
ATOM 561 O O . THR A 1 72 ? 5.118 -5.123 0.888 1.00 90.19 72 THR A O 1
ATOM 564 N N . PHE A 1 73 ? 5.547 -2.970 1.368 1.00 88.69 73 PHE A N 1
ATOM 565 C CA . PHE A 1 73 ? 5.645 -2.531 -0.018 1.00 88.69 73 PHE A CA 1
ATOM 566 C C . PHE A 1 73 ? 7.066 -2.587 -0.584 1.00 88.69 73 PHE A C 1
ATOM 568 O O . PHE A 1 73 ? 7.232 -2.295 -1.763 1.00 88.69 73 PHE A O 1
ATOM 575 N N . VAL A 1 74 ? 8.082 -3.032 0.166 1.00 85.19 74 VAL A N 1
ATOM 576 C CA . VAL A 1 74 ? 9.473 -3.109 -0.333 1.00 85.19 74 VAL A CA 1
ATOM 577 C C . VAL A 1 74 ? 9.620 -3.930 -1.623 1.00 85.19 74 VAL A C 1
ATOM 579 O O . VAL A 1 74 ? 10.413 -3.590 -2.494 1.00 85.19 74 VAL A O 1
ATOM 582 N N . ASN A 1 75 ? 8.818 -4.984 -1.802 1.00 82.81 75 ASN A N 1
ATOM 583 C CA . ASN A 1 75 ? 8.834 -5.801 -3.025 1.00 82.81 75 ASN A CA 1
ATOM 584 C C . ASN A 1 75 ? 7.976 -5.206 -4.161 1.00 82.81 75 ASN A C 1
ATOM 586 O O . ASN A 1 75 ? 8.103 -5.609 -5.318 1.00 82.81 75 ASN A O 1
ATOM 590 N N . TYR A 1 76 ? 7.123 -4.230 -3.841 1.00 85.81 76 TYR A N 1
ATOM 591 C CA . TYR A 1 76 ? 6.197 -3.577 -4.764 1.00 85.81 76 TYR A CA 1
ATOM 592 C C . TYR A 1 76 ? 6.741 -2.235 -5.256 1.00 85.81 76 TYR A C 1
ATOM 594 O O . TYR A 1 76 ? 6.738 -1.992 -6.451 1.00 85.81 76 TYR A O 1
ATOM 602 N N . ALA A 1 77 ? 7.257 -1.379 -4.375 1.00 80.00 77 ALA A N 1
ATOM 603 C CA . ALA A 1 77 ? 7.850 -0.075 -4.695 1.00 80.00 77 ALA A CA 1
ATOM 604 C C . ALA A 1 77 ? 9.386 -0.059 -4.643 1.00 80.00 77 ALA A C 1
ATOM 606 O O . ALA A 1 77 ? 10.034 0.975 -4.822 1.00 80.00 77 ALA A O 1
ATOM 607 N N . GLY A 1 78 ? 10.005 -1.209 -4.387 1.00 77.62 78 GLY A N 1
ATOM 608 C CA . GLY A 1 78 ? 11.439 -1.284 -4.185 1.00 77.62 78 GLY A CA 1
ATOM 609 C C . GLY A 1 78 ? 11.872 -0.554 -2.906 1.00 77.62 78 GLY A C 1
ATOM 610 O O . GLY A 1 78 ? 11.205 -0.588 -1.880 1.00 77.62 78 GLY A O 1
ATOM 611 N N . ASN A 1 79 ? 13.002 0.155 -2.967 1.00 71.06 79 ASN A N 1
ATOM 612 C CA . ASN A 1 79 ? 13.522 0.949 -1.843 1.00 71.06 79 ASN A CA 1
ATOM 613 C C . ASN A 1 79 ? 12.838 2.319 -1.745 1.00 71.06 79 ASN A C 1
ATOM 615 O O . ASN A 1 79 ? 13.273 3.164 -0.959 1.00 71.06 79 ASN A O 1
ATOM 619 N N . CYS A 1 80 ? 11.817 2.567 -2.572 1.00 74.62 80 CYS A N 1
ATOM 620 C CA . CYS A 1 80 ? 11.058 3.791 -2.476 1.00 74.62 80 CYS A CA 1
ATOM 621 C C . CYS A 1 80 ? 10.043 3.717 -1.356 1.00 74.62 80 CYS A C 1
ATOM 623 O O . CYS A 1 80 ? 9.145 2.880 -1.335 1.00 74.62 80 CYS A O 1
ATOM 625 N N . ARG A 1 81 ? 10.227 4.647 -0.430 1.00 76.00 81 ARG A N 1
ATOM 626 C CA . ARG A 1 81 ? 9.348 4.872 0.694 1.00 76.00 81 ARG A CA 1
ATOM 627 C C . ARG A 1 81 ? 8.059 5.528 0.218 1.00 76.00 81 ARG A C 1
ATOM 629 O O . ARG A 1 81 ? 8.075 6.318 -0.726 1.00 76.00 81 ARG A O 1
ATOM 636 N N . GLY A 1 82 ? 6.959 5.124 0.838 1.00 76.44 82 GLY A N 1
ATOM 637 C CA . GLY A 1 82 ? 5.658 5.716 0.582 1.00 76.44 82 GLY A CA 1
ATOM 638 C C . GLY A 1 82 ? 5.561 7.085 1.247 1.00 76.44 82 GLY A C 1
ATOM 639 O O . GLY A 1 82 ? 5.919 7.236 2.412 1.00 76.44 82 GLY A O 1
ATOM 640 N N . GLU A 1 83 ? 5.065 8.068 0.512 1.00 82.81 83 GLU A N 1
ATOM 641 C CA . GLU A 1 83 ? 4.788 9.412 1.001 1.00 82.81 83 GLU A CA 1
ATOM 642 C C . GLU A 1 83 ? 3.351 9.460 1.519 1.00 82.81 83 GLU A C 1
ATOM 644 O O . GLU A 1 83 ? 2.408 9.067 0.827 1.00 82.81 83 GLU A O 1
ATOM 649 N N . GLU A 1 84 ? 3.159 9.918 2.752 1.00 83.44 84 GLU A N 1
ATOM 650 C CA . GLU A 1 84 ? 1.815 10.081 3.295 1.00 83.44 84 GLU A CA 1
ATOM 651 C C . GLU A 1 84 ? 1.083 11.208 2.554 1.00 83.44 84 GLU A C 1
ATOM 653 O O . GLU A 1 84 ? 1.512 12.359 2.558 1.00 83.44 84 GLU A O 1
ATOM 658 N N . ALA A 1 85 ? -0.046 10.870 1.939 1.00 83.19 85 ALA A N 1
ATOM 659 C CA . ALA A 1 85 ? -0.897 11.805 1.213 1.00 83.19 85 ALA A CA 1
ATOM 660 C C . ALA A 1 85 ? -2.061 12.315 2.065 1.00 83.19 85 ALA A C 1
ATOM 662 O O . ALA A 1 85 ? -2.466 13.472 1.974 1.00 83.19 85 ALA A O 1
ATOM 663 N N . ALA A 1 86 ? -2.636 11.422 2.872 1.00 87.88 86 ALA A N 1
ATOM 664 C CA . ALA A 1 86 ? -3.753 11.728 3.749 1.00 87.88 86 ALA A CA 1
ATOM 665 C C . ALA A 1 86 ? -3.762 10.790 4.955 1.00 87.88 86 ALA A C 1
ATOM 667 O O . ALA A 1 86 ? -3.460 9.604 4.826 1.00 87.88 86 ALA A O 1
ATOM 668 N N . PHE A 1 87 ? -4.176 11.314 6.107 1.00 92.00 87 PHE A N 1
ATOM 669 C CA . PHE A 1 87 ? -4.259 10.574 7.363 1.00 92.00 87 PHE A CA 1
ATOM 670 C C . PHE A 1 87 ? -5.441 11.097 8.180 1.00 92.00 87 PHE A C 1
ATOM 672 O O . PHE A 1 87 ? -5.322 12.098 8.884 1.00 92.00 87 PHE A O 1
ATOM 679 N N . ASN A 1 88 ? -6.610 10.468 8.033 1.00 92.62 88 ASN A N 1
ATOM 680 C CA . ASN A 1 88 ? -7.871 11.048 8.496 1.00 92.62 88 ASN A CA 1
ATOM 681 C C . ASN A 1 88 ? -8.784 10.028 9.179 1.00 92.62 88 ASN A C 1
ATOM 683 O O . ASN A 1 88 ? -8.971 8.907 8.701 1.00 92.62 88 ASN A O 1
ATOM 687 N N . ASN A 1 89 ? -9.430 10.484 10.252 1.00 92.44 89 ASN A N 1
ATOM 688 C CA . ASN A 1 89 ? -10.570 9.813 10.864 1.00 92.44 89 ASN A CA 1
ATOM 689 C C . ASN A 1 89 ? -11.790 9.938 9.944 1.00 92.44 89 ASN A C 1
ATOM 691 O O . ASN A 1 89 ? -12.185 11.056 9.611 1.00 92.44 89 ASN A O 1
ATOM 695 N N . GLN A 1 90 ? -12.400 8.822 9.550 1.00 91.56 90 GLN A N 1
ATOM 696 C CA . GLN A 1 90 ? -13.615 8.842 8.735 1.00 91.56 90 GLN A CA 1
ATOM 697 C C . GLN A 1 90 ? -14.459 7.577 8.913 1.00 91.56 90 GLN A C 1
ATOM 699 O O . GLN A 1 90 ? -14.001 6.576 9.461 1.00 91.56 90 GLN A O 1
ATOM 704 N N . ALA A 1 91 ? -15.704 7.620 8.440 1.00 89.75 91 ALA A N 1
ATOM 705 C CA . ALA A 1 91 ? -16.533 6.425 8.340 1.00 89.75 91 ALA A CA 1
ATOM 706 C C . ALA A 1 91 ? -16.007 5.527 7.209 1.00 89.75 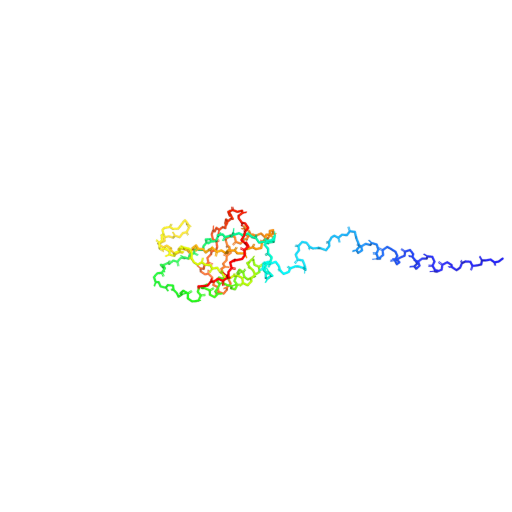91 ALA A C 1
ATOM 708 O O . ALA A 1 91 ? -15.848 5.984 6.074 1.00 89.75 91 ALA A O 1
ATOM 709 N N . ILE A 1 92 ? -15.731 4.258 7.518 1.00 89.94 92 ILE A N 1
ATOM 710 C CA . ILE A 1 92 ? -15.150 3.289 6.581 1.00 89.94 92 ILE A CA 1
ATOM 711 C C . ILE A 1 92 ? -16.126 2.115 6.417 1.00 89.94 92 ILE A C 1
ATOM 713 O O . ILE A 1 92 ? -16.527 1.524 7.421 1.00 89.94 92 ILE A O 1
ATOM 717 N N . PRO A 1 93 ? -16.517 1.744 5.182 1.00 87.00 93 PRO A N 1
ATOM 718 C CA . PRO A 1 93 ? -17.378 0.586 4.955 1.00 87.00 93 PRO A CA 1
ATOM 719 C C . PRO A 1 93 ? -16.797 -0.687 5.583 1.00 87.00 93 PRO A C 1
ATOM 721 O O . PRO A 1 93 ? -15.636 -1.016 5.361 1.00 87.00 93 PRO A O 1
ATOM 724 N N . GLY A 1 94 ? -17.609 -1.408 6.358 1.00 83.50 94 GLY A N 1
ATOM 725 C CA . GLY A 1 94 ? -17.182 -2.624 7.061 1.00 83.50 94 GLY A CA 1
ATOM 726 C C . GLY A 1 94 ? -16.585 -2.393 8.455 1.00 83.50 94 GLY A C 1
ATOM 727 O O . GLY A 1 94 ? -16.326 -3.367 9.156 1.00 83.50 94 GLY A O 1
ATOM 728 N N . ILE A 1 95 ? -16.427 -1.139 8.892 1.00 85.56 95 ILE A N 1
ATOM 729 C CA . ILE A 1 95 ? -16.020 -0.777 10.256 1.00 85.56 95 ILE A CA 1
ATOM 730 C C . ILE A 1 95 ? -17.226 -0.135 10.956 1.00 85.56 95 ILE A C 1
ATOM 732 O O . ILE A 1 95 ? -17.850 0.771 10.410 1.00 85.56 95 ILE A O 1
ATOM 736 N N . GLN A 1 96 ? -17.594 -0.642 12.138 1.00 81.56 96 GLN A N 1
ATOM 737 C CA . GLN A 1 96 ? -18.780 -0.170 12.875 1.00 81.56 96 GLN A CA 1
ATOM 738 C C . GLN A 1 96 ? -18.617 1.253 13.436 1.00 81.56 96 GLN A C 1
ATOM 740 O O . GLN A 1 96 ? -19.607 1.968 13.558 1.00 81.56 96 GLN A O 1
ATOM 745 N N . ASP A 1 97 ? -17.380 1.669 13.715 1.00 85.50 97 ASP A N 1
ATOM 746 C CA . ASP A 1 97 ? -17.031 2.977 14.275 1.00 85.50 97 ASP A CA 1
ATOM 747 C C . ASP A 1 97 ? -16.219 3.840 13.292 1.00 85.50 97 ASP A C 1
ATOM 749 O O . ASP A 1 97 ? -15.905 3.437 12.170 1.00 85.50 97 ASP A O 1
ATOM 753 N N . ILE A 1 98 ? -15.848 5.051 13.727 1.00 87.44 98 ILE A N 1
ATOM 754 C CA . ILE A 1 98 ? -14.873 5.884 13.014 1.00 87.44 98 ILE A CA 1
ATOM 755 C C . ILE A 1 98 ? -13.558 5.104 12.893 1.00 87.44 98 ILE A C 1
ATOM 757 O O . ILE A 1 98 ? -12.927 4.760 13.894 1.00 87.44 98 ILE A O 1
ATOM 761 N N . GLY A 1 99 ? -13.143 4.856 11.655 1.00 91.19 99 GLY A N 1
ATOM 762 C CA . GLY A 1 99 ? -11.869 4.231 11.341 1.00 91.19 99 GLY A CA 1
ATOM 763 C C . GLY A 1 99 ? -10.809 5.257 10.956 1.00 91.19 99 GLY A C 1
ATOM 764 O O . GLY A 1 99 ? -11.100 6.421 10.656 1.00 91.19 99 GLY A O 1
ATOM 765 N N . CYS A 1 100 ? -9.561 4.805 10.943 1.00 93.44 100 CYS A N 1
ATOM 766 C CA . CYS A 1 100 ? -8.435 5.581 10.463 1.00 93.44 100 CYS A CA 1
ATOM 767 C C . CYS A 1 100 ? -8.109 5.148 9.043 1.00 93.44 100 CYS A C 1
ATOM 769 O O . CYS A 1 100 ? -7.778 3.987 8.813 1.00 93.44 100 CYS A O 1
ATOM 771 N N . ARG A 1 101 ? -8.195 6.085 8.100 1.00 94.75 101 ARG A N 1
ATOM 772 C CA . ARG A 1 101 ? -7.810 5.850 6.711 1.00 94.75 101 ARG A CA 1
ATOM 773 C C . ARG A 1 101 ? -6.561 6.634 6.383 1.00 94.75 101 ARG A C 1
ATOM 775 O O . ARG A 1 101 ? -6.492 7.851 6.587 1.00 94.75 101 ARG A O 1
ATOM 782 N N . VAL A 1 102 ? -5.616 5.920 5.798 1.00 93.94 102 VAL A N 1
ATOM 783 C CA . VAL A 1 102 ? -4.325 6.435 5.377 1.00 93.94 102 VAL A CA 1
ATOM 784 C C . VAL A 1 102 ? -4.201 6.234 3.885 1.00 93.94 102 VAL A C 1
ATOM 786 O O . VAL A 1 102 ? -4.479 5.160 3.359 1.00 93.94 102 VAL A O 1
ATOM 789 N N . THR A 1 103 ? -3.822 7.296 3.191 1.00 93.62 103 THR A N 1
ATOM 790 C CA . THR A 1 103 ? -3.513 7.252 1.765 1.00 93.62 103 THR A CA 1
ATOM 791 C C . THR A 1 103 ? -2.028 7.494 1.605 1.00 93.62 103 THR A C 1
ATOM 793 O O . THR A 1 103 ? -1.501 8.468 2.140 1.00 93.62 103 THR A O 1
ATOM 796 N N . VAL A 1 104 ? -1.362 6.598 0.890 1.00 91.31 104 VAL A N 1
ATOM 797 C CA . VAL A 1 104 ? 0.085 6.617 0.685 1.00 91.31 104 VAL A CA 1
ATOM 798 C C . VAL A 1 104 ? 0.361 6.681 -0.807 1.00 91.31 104 VAL A C 1
ATOM 800 O O . VAL A 1 104 ? -0.161 5.866 -1.569 1.00 91.31 104 VAL A O 1
ATOM 803 N N . HIS A 1 105 ? 1.188 7.630 -1.226 1.00 89.25 105 HIS A N 1
ATOM 804 C CA . HIS A 1 105 ? 1.699 7.715 -2.583 1.00 89.25 105 HIS A CA 1
ATOM 805 C C . HIS A 1 105 ? 3.063 7.039 -2.666 1.00 89.25 105 HIS A C 1
ATOM 807 O O . HIS A 1 105 ? 4.012 7.409 -1.985 1.00 89.25 105 HIS A O 1
ATOM 813 N N . PHE A 1 106 ? 3.180 6.058 -3.547 1.00 86.81 106 PHE A N 1
ATOM 814 C CA . PHE A 1 106 ? 4.451 5.484 -3.945 1.00 86.81 106 PHE A CA 1
ATOM 815 C C . PHE A 1 106 ? 4.873 6.132 -5.262 1.00 86.81 106 PHE A C 1
ATOM 817 O O . PHE A 1 106 ? 4.311 5.802 -6.312 1.00 86.81 106 PHE A O 1
ATOM 824 N N . PRO A 1 107 ? 5.873 7.034 -5.255 1.00 80.12 107 PRO A N 1
ATOM 825 C CA . PRO A 1 107 ? 6.316 7.700 -6.476 1.00 80.12 107 PRO A CA 1
ATOM 826 C C . PRO A 1 107 ? 6.951 6.722 -7.472 1.00 80.12 107 PRO A C 1
ATOM 828 O O . PRO A 1 107 ? 7.042 7.033 -8.657 1.00 80.12 107 PRO A O 1
ATOM 831 N N . ARG A 1 108 ? 7.411 5.546 -7.016 1.00 81.62 108 ARG A N 1
ATOM 832 C CA . ARG A 1 108 ? 8.066 4.535 -7.859 1.00 81.62 108 ARG A CA 1
ATOM 833 C C . ARG A 1 108 ? 7.607 3.119 -7.501 1.00 81.62 108 ARG A C 1
ATOM 835 O O . ARG A 1 108 ? 8.344 2.372 -6.871 1.00 81.62 108 ARG A O 1
ATOM 842 N N . GLY A 1 109 ? 6.397 2.755 -7.908 1.00 84.25 109 GLY A N 1
ATOM 843 C CA . GLY A 1 109 ? 5.899 1.382 -7.842 1.00 84.25 109 GLY A CA 1
ATOM 844 C C . GLY A 1 109 ? 6.283 0.548 -9.067 1.00 84.25 109 GLY A C 1
ATOM 845 O O . GLY A 1 109 ? 6.320 1.061 -10.183 1.00 84.25 109 GLY A O 1
ATOM 846 N N . ASN A 1 110 ? 6.565 -0.738 -8.869 1.00 83.81 110 ASN A N 1
ATOM 847 C CA . ASN A 1 110 ? 6.931 -1.687 -9.913 1.00 83.81 110 ASN A CA 1
ATOM 848 C C . ASN A 1 110 ? 5.763 -1.914 -10.868 1.00 83.81 110 ASN A C 1
ATOM 850 O O . ASN A 1 110 ? 4.697 -2.388 -10.466 1.00 83.81 110 ASN A O 1
ATOM 854 N N . LYS A 1 111 ? 6.008 -1.663 -12.156 1.00 81.69 111 LYS A N 1
ATOM 855 C CA . LYS A 1 111 ? 5.069 -2.030 -13.216 1.00 81.69 111 LYS A CA 1
ATOM 856 C C . LYS A 1 111 ? 4.909 -3.543 -13.302 1.00 81.69 111 LYS A C 1
ATOM 858 O O . LYS A 1 111 ? 5.883 -4.295 -13.189 1.00 81.69 111 LYS A O 1
ATOM 863 N N . GLY A 1 112 ? 3.685 -3.983 -13.581 1.00 77.81 112 GLY A N 1
ATOM 864 C CA . GLY A 1 112 ? 3.355 -5.390 -13.822 1.00 77.81 112 GLY A CA 1
ATOM 865 C C . GLY A 1 112 ? 3.410 -6.285 -12.581 1.00 77.81 112 GLY A C 1
ATOM 866 O O . GLY A 1 112 ? 3.373 -7.502 -12.727 1.00 77.81 112 GLY A O 1
ATOM 867 N N . VAL A 1 113 ? 3.522 -5.701 -11.385 1.00 83.88 113 VAL A N 1
ATOM 868 C CA . VAL A 1 113 ? 3.202 -6.392 -10.132 1.00 83.88 113 VAL A CA 1
ATOM 869 C C . VAL A 1 113 ? 1.698 -6.277 -9.899 1.00 83.88 113 VAL A C 1
ATOM 871 O O . VAL A 1 113 ? 1.091 -5.267 -10.255 1.00 83.88 113 VAL A O 1
ATOM 874 N N . ASP A 1 114 ? 1.088 -7.307 -9.321 1.00 86.81 114 ASP A N 1
ATOM 875 C CA . ASP A 1 114 ? -0.331 -7.288 -8.983 1.00 86.81 114 ASP A CA 1
ATOM 876 C C . ASP A 1 114 ? -0.573 -6.522 -7.673 1.00 86.81 114 ASP A C 1
ATOM 878 O O . ASP A 1 114 ? -0.591 -7.090 -6.583 1.00 86.81 114 ASP A O 1
ATOM 882 N N . TRP A 1 115 ? -0.731 -5.204 -7.783 1.00 87.50 115 TRP A N 1
ATOM 883 C CA . TRP A 1 115 ? -1.114 -4.351 -6.656 1.00 87.50 115 TRP A CA 1
ATOM 884 C C . TRP A 1 115 ? -2.549 -4.619 -6.193 1.00 87.50 115 TRP A C 1
ATOM 886 O O . TRP A 1 115 ? -2.831 -4.517 -5.003 1.00 87.50 115 TRP A O 1
ATOM 896 N N . GLY A 1 116 ? -3.444 -5.007 -7.108 1.00 88.31 116 GLY A N 1
ATOM 897 C CA . GLY A 1 116 ? -4.838 -5.314 -6.783 1.00 88.31 116 GLY A CA 1
ATOM 898 C C . GLY A 1 116 ? -4.969 -6.550 -5.893 1.00 88.31 116 GLY A C 1
ATOM 899 O O . GLY A 1 116 ? -5.809 -6.569 -4.995 1.00 88.31 116 GLY A O 1
ATOM 900 N N . GLY A 1 117 ? -4.084 -7.534 -6.068 1.00 88.44 117 GLY A N 1
ATOM 901 C CA . GLY A 1 117 ? -3.991 -8.724 -5.220 1.00 88.44 117 GLY A CA 1
ATOM 902 C C . GLY A 1 117 ? -3.653 -8.445 -3.749 1.00 88.44 117 GLY A C 1
ATOM 903 O O . GLY A 1 117 ? -3.831 -9.322 -2.907 1.00 88.44 117 GLY A O 1
ATOM 904 N N . LEU A 1 118 ? -3.205 -7.230 -3.407 1.00 88.88 118 LEU A N 1
ATOM 905 C CA . LEU A 1 118 ? -2.983 -6.818 -2.019 1.00 88.88 118 LEU A CA 1
ATOM 906 C C . LEU A 1 118 ? -4.265 -6.400 -1.295 1.00 88.88 118 LEU A C 1
ATOM 908 O O . LEU A 1 118 ? -4.276 -6.363 -0.064 1.00 88.88 118 LEU A O 1
ATOM 912 N N . ILE A 1 119 ? -5.334 -6.066 -2.019 1.00 92.62 119 ILE A N 1
ATOM 913 C CA . ILE A 1 119 ? -6.577 -5.588 -1.411 1.00 92.62 119 ILE A CA 1
ATOM 914 C C . ILE A 1 119 ? -7.169 -6.692 -0.523 1.00 92.62 119 ILE A C 1
ATOM 916 O O . ILE A 1 119 ? -7.299 -7.845 -0.928 1.00 92.62 119 ILE A O 1
ATOM 920 N N . GLY A 1 120 ? -7.514 -6.333 0.712 1.00 88.81 120 GLY A N 1
ATOM 921 C CA . GLY A 1 120 ? -7.967 -7.253 1.755 1.00 88.81 120 GLY A CA 1
ATOM 922 C C . GLY A 1 120 ? -6.838 -7.892 2.570 1.00 88.81 120 GLY A C 1
ATOM 923 O O . GLY A 1 120 ? -7.119 -8.552 3.568 1.00 88.81 120 GLY A O 1
ATOM 924 N N . SER A 1 121 ? -5.573 -7.682 2.191 1.00 91.62 121 SER A N 1
ATOM 925 C CA . SER A 1 121 ? -4.413 -8.134 2.966 1.00 91.62 121 SER A CA 1
ATOM 926 C C . SER A 1 121 ? -4.042 -7.128 4.051 1.00 91.62 121 SER A C 1
ATOM 928 O O . SER A 1 121 ? -4.264 -5.924 3.910 1.00 91.62 121 SER A O 1
ATOM 930 N N . ASN A 1 122 ? -3.418 -7.615 5.122 1.00 94.00 122 ASN A N 1
ATOM 931 C CA . ASN A 1 122 ? -2.895 -6.753 6.175 1.00 94.00 122 ASN A CA 1
ATOM 932 C C . ASN A 1 122 ? -1.463 -6.287 5.881 1.00 94.00 122 ASN A C 1
ATOM 934 O O . ASN A 1 122 ? -0.710 -6.985 5.198 1.00 94.00 122 ASN A O 1
ATOM 938 N N . LEU A 1 123 ? -1.057 -5.149 6.456 1.00 91.69 123 LEU A N 1
ATOM 939 C CA . LEU A 1 123 ? 0.356 -4.763 6.450 1.00 91.69 123 LEU A CA 1
ATOM 940 C C . LEU A 1 123 ? 1.185 -5.761 7.266 1.00 91.69 123 LEU A C 1
ATOM 942 O O . LEU A 1 123 ? 0.775 -6.209 8.339 1.00 91.69 123 LEU A O 1
ATOM 946 N N . VAL A 1 124 ? 2.390 -6.065 6.791 1.00 89.38 124 VAL A N 1
ATOM 947 C CA . VAL A 1 124 ? 3.351 -6.946 7.462 1.00 89.38 124 VAL A CA 1
ATOM 948 C C . VAL A 1 124 ? 3.591 -6.474 8.897 1.00 89.38 124 VAL A C 1
ATOM 950 O O . VAL A 1 124 ? 3.872 -5.305 9.150 1.00 89.38 124 VAL A O 1
ATOM 953 N N . GLY A 1 125 ? 3.481 -7.403 9.849 1.00 85.31 125 GLY A N 1
ATOM 954 C CA . GLY A 1 125 ? 3.669 -7.115 11.273 1.00 85.31 125 GLY A CA 1
ATOM 955 C C . GLY A 1 125 ? 2.487 -6.409 11.942 1.00 85.31 125 GLY A C 1
ATOM 956 O O . GLY A 1 125 ? 2.574 -6.080 13.123 1.00 85.31 125 GLY A O 1
ATOM 957 N N . THR A 1 126 ? 1.370 -6.209 11.234 1.00 83.38 126 THR A N 1
ATOM 958 C CA . THR A 1 126 ? 0.147 -5.635 11.802 1.00 83.38 126 THR A CA 1
ATOM 959 C C . THR A 1 126 ? -1.065 -6.482 11.415 1.00 83.38 126 THR A C 1
ATOM 961 O O . THR A 1 126 ? -1.224 -6.851 10.261 1.00 83.38 126 THR A O 1
ATOM 964 N N . ALA A 1 127 ? -1.937 -6.812 12.367 1.00 82.25 127 ALA A N 1
ATOM 965 C CA . ALA A 1 127 ? -3.188 -7.524 12.067 1.00 82.25 127 ALA A CA 1
ATOM 966 C C . ALA A 1 127 ? -4.386 -6.577 11.891 1.00 82.25 127 ALA A C 1
ATOM 968 O O . ALA A 1 127 ? -5.481 -7.015 11.559 1.00 82.25 127 ALA A O 1
ATOM 969 N N . SER A 1 128 ? -4.188 -5.290 12.172 1.00 86.75 128 SER A N 1
ATOM 970 C CA . SER A 1 128 ? -5.254 -4.298 12.257 1.00 86.75 128 SER A CA 1
ATOM 971 C C . SER A 1 128 ? -5.220 -3.268 11.131 1.00 86.75 128 SER A C 1
ATOM 973 O O . SER A 1 128 ? -6.130 -2.456 11.059 1.00 86.75 128 SER A O 1
ATOM 975 N N . TRP A 1 129 ? -4.199 -3.258 10.275 1.00 91.88 129 TRP A N 1
ATOM 976 C CA . TRP A 1 129 ? -4.129 -2.355 9.128 1.00 91.88 129 TRP A CA 1
ATOM 977 C C . TRP A 1 129 ? -4.344 -3.152 7.859 1.00 91.88 129 TRP A C 1
ATOM 979 O O . TRP A 1 129 ? -3.493 -3.968 7.510 1.00 91.88 129 TRP A O 1
ATOM 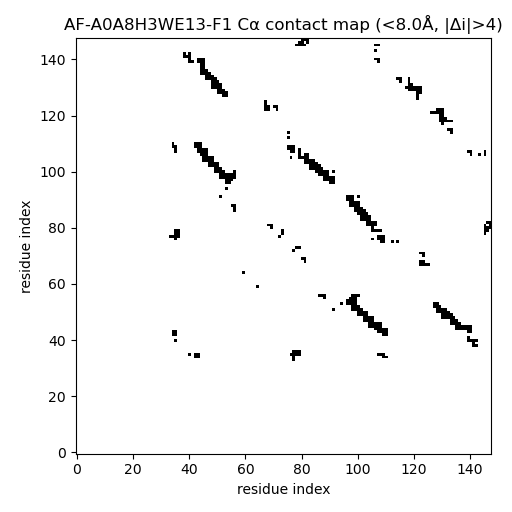989 N N . ALA A 1 130 ? -5.457 -2.901 7.182 1.00 93.56 130 ALA A N 1
ATOM 990 C CA . ALA A 1 130 ? -5.857 -3.610 5.981 1.00 93.56 130 ALA A CA 1
ATOM 991 C C . ALA A 1 130 ? -5.735 -2.705 4.756 1.00 93.56 130 ALA A C 1
ATOM 993 O O . ALA A 1 130 ? -6.167 -1.553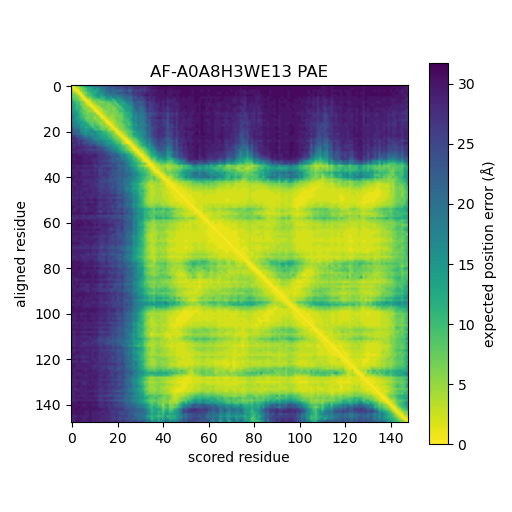 4.766 1.00 93.56 130 ALA A O 1
ATOM 994 N N . ILE A 1 131 ? -5.169 -3.233 3.678 1.00 94.81 131 ILE A N 1
ATOM 995 C CA . ILE A 1 131 ? -5.105 -2.550 2.389 1.00 94.81 131 ILE A CA 1
ATOM 996 C C . ILE A 1 131 ? -6.502 -2.612 1.773 1.00 94.81 131 ILE A C 1
ATOM 998 O O . ILE A 1 131 ? -7.005 -3.694 1.479 1.00 94.81 131 ILE A O 1
ATOM 1002 N N . SER A 1 132 ? -7.146 -1.465 1.586 1.00 93.88 132 SER A N 1
ATOM 1003 C CA . SER A 1 132 ? -8.528 -1.388 1.096 1.00 93.88 132 SER A CA 1
ATOM 1004 C C . SER A 1 132 ? -8.641 -0.899 -0.342 1.00 93.88 132 SER A C 1
ATOM 1006 O O . SER A 1 132 ? -9.685 -1.071 -0.969 1.00 93.88 132 SER A O 1
ATOM 1008 N N . GLY A 1 133 ? -7.571 -0.329 -0.895 1.00 93.50 133 GLY A N 1
ATOM 1009 C CA . GLY A 1 133 ? -7.570 0.134 -2.273 1.00 93.50 133 GLY A CA 1
ATOM 1010 C C . GLY A 1 133 ? -6.175 0.373 -2.821 1.00 93.50 133 GLY A C 1
ATOM 1011 O O . GLY A 1 133 ? -5.245 0.716 -2.094 1.00 93.50 133 GLY A O 1
ATOM 1012 N N . THR A 1 134 ? -6.053 0.219 -4.133 1.00 93.44 134 THR A N 1
ATOM 1013 C CA . THR A 1 134 ? -4.852 0.554 -4.896 1.00 93.44 134 THR A CA 1
ATOM 1014 C C . THR A 1 134 ? -5.267 1.201 -6.207 1.00 93.44 134 THR A C 1
ATOM 1016 O O . THR A 1 134 ? -6.186 0.715 -6.865 1.00 93.44 134 THR A O 1
ATOM 1019 N N . SER A 1 135 ? -4.579 2.256 -6.622 1.00 92.19 135 SER A N 1
ATOM 1020 C CA . SER A 1 135 ? -4.797 2.904 -7.917 1.00 92.19 135 SER A CA 1
ATOM 1021 C C . SER A 1 135 ? -3.480 3.409 -8.486 1.00 92.19 135 SER A C 1
ATOM 1023 O O . SER A 1 135 ? -2.649 3.902 -7.725 1.00 92.19 135 SER A O 1
ATOM 1025 N N . ASN A 1 136 ? -3.317 3.372 -9.803 1.00 88.25 136 ASN A N 1
ATOM 1026 C CA . ASN A 1 136 ? -2.255 4.087 -10.502 1.00 88.25 136 ASN A CA 1
ATOM 1027 C C . ASN A 1 136 ? -2.856 5.253 -11.299 1.00 88.25 136 ASN A C 1
ATOM 1029 O O . ASN A 1 136 ? -4.016 5.221 -11.703 1.00 88.25 136 ASN A O 1
ATOM 1033 N N . ASP A 1 137 ? -2.070 6.303 -11.516 1.00 80.25 137 ASP A N 1
ATOM 1034 C CA . ASP A 1 137 ? -2.444 7.403 -12.419 1.00 80.25 137 ASP A CA 1
ATOM 1035 C C . ASP A 1 137 ? -1.793 7.256 -13.809 1.00 80.25 137 ASP A C 1
ATOM 1037 O O . ASP A 1 137 ? -1.889 8.146 -14.652 1.00 80.25 137 ASP A O 1
ATOM 1041 N N . GLY A 1 138 ? -1.105 6.130 -14.042 1.00 70.44 138 GLY A N 1
ATOM 1042 C CA . GLY A 1 138 ? -0.379 5.820 -15.275 1.00 70.44 138 GLY A CA 1
ATOM 1043 C C . GLY A 1 138 ? 0.863 6.683 -15.511 1.00 70.44 138 GLY A C 1
ATOM 1044 O O . GLY A 1 138 ? 1.547 6.507 -16.523 1.00 70.44 138 GLY A O 1
ATOM 1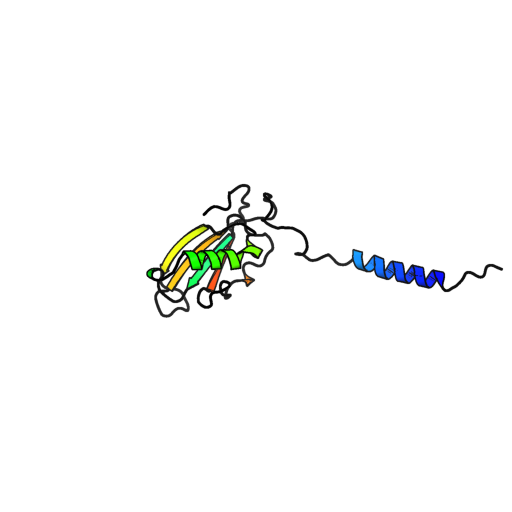045 N N . SER A 1 139 ? 1.185 7.608 -14.601 1.00 74.94 139 SER A N 1
ATOM 1046 C CA . SER A 1 139 ? 2.347 8.472 -14.739 1.00 74.94 139 SER A CA 1
ATOM 1047 C C . SER A 1 139 ? 3.630 7.718 -14.392 1.00 74.94 139 SER A C 1
ATOM 1049 O O . SER A 1 139 ? 3.727 6.980 -13.408 1.00 74.94 139 SER A O 1
ATOM 1051 N N . VAL A 1 140 ? 4.645 7.902 -15.234 1.00 68.25 140 VAL A N 1
ATOM 1052 C CA . VAL A 1 140 ? 5.987 7.367 -15.010 1.00 68.25 140 VAL A CA 1
ATOM 1053 C C . VAL A 1 140 ? 6.800 8.418 -14.274 1.00 68.25 140 VAL A C 1
ATOM 1055 O O . VAL A 1 140 ? 7.073 9.489 -14.817 1.00 68.25 140 VAL A O 1
ATOM 1058 N N . HIS A 1 141 ? 7.226 8.111 -13.051 1.00 64.81 141 HIS A N 1
ATOM 1059 C CA . HIS A 1 141 ? 8.085 9.017 -12.304 1.00 64.81 141 HIS A CA 1
ATOM 1060 C C . HIS A 1 141 ? 9.563 8.693 -12.523 1.00 64.81 141 HIS A C 1
ATOM 1062 O O . HIS A 1 141 ? 10.146 7.787 -11.921 1.00 64.81 141 HIS A O 1
ATOM 1068 N N . CYS A 1 142 ? 10.182 9.492 -13.388 1.00 57.12 142 CYS A N 1
ATOM 1069 C CA . CYS A 1 142 ? 11.626 9.639 -13.462 1.00 57.12 142 CYS A CA 1
ATOM 1070 C C . CYS A 1 142 ? 12.103 10.629 -12.398 1.00 57.12 142 CYS A C 1
ATOM 1072 O O . CYS A 1 142 ? 11.704 11.788 -12.427 1.00 57.12 142 CYS A O 1
ATOM 1074 N N . GLY A 1 143 ? 12.994 10.215 -11.497 1.00 47.91 143 GLY A N 1
ATOM 1075 C CA . GLY A 1 143 ? 13.851 11.177 -10.792 1.00 47.91 143 GLY A CA 1
ATOM 1076 C C . GLY A 1 143 ? 13.273 11.905 -9.573 1.00 47.91 143 GLY A C 1
ATOM 1077 O O . GLY A 1 143 ? 13.738 12.998 -9.272 1.00 47.91 143 GLY A O 1
ATOM 1078 N N . GLY A 1 144 ? 12.344 11.309 -8.826 1.00 46.62 144 GLY A N 1
ATOM 1079 C CA . GLY A 1 144 ? 12.101 11.715 -7.436 1.00 46.62 144 GLY A CA 1
ATOM 1080 C C . GLY A 1 144 ? 13.092 11.018 -6.502 1.00 46.62 144 GLY A C 1
ATOM 1081 O O . GLY A 1 144 ? 13.330 9.815 -6.646 1.00 46.62 144 GLY A O 1
ATOM 1082 N N . ALA A 1 145 ? 13.688 11.741 -5.552 1.00 46.56 145 ALA A N 1
ATOM 1083 C CA . ALA A 1 145 ? 14.245 11.071 -4.383 1.00 46.56 145 ALA A CA 1
ATOM 1084 C C . ALA A 1 145 ? 13.079 10.359 -3.682 1.00 46.56 145 ALA A C 1
ATOM 1086 O O . ALA A 1 145 ? 12.002 10.931 -3.570 1.00 46.56 145 ALA A O 1
ATOM 1087 N N . CYS A 1 146 ? 13.262 9.108 -3.264 1.00 51.81 146 CYS A N 1
ATOM 1088 C CA . CYS A 1 146 ? 12.306 8.468 -2.370 1.00 51.81 146 CYS A CA 1
ATOM 1089 C C . CYS A 1 146 ? 12.400 9.227 -1.032 1.00 51.81 146 CYS A C 1
ATOM 1091 O O . CYS A 1 146 ? 13.290 8.929 -0.231 1.00 51.81 146 CYS A O 1
ATOM 1093 N N . GLN A 1 147 ? 11.626 10.299 -0.863 1.00 45.09 147 GLN A N 1
ATOM 1094 C CA . GLN A 1 147 ? 11.734 11.181 0.296 1.00 45.09 147 GLN A CA 1
ATOM 1095 C C . GLN A 1 147 ? 10.737 10.775 1.379 1.00 45.09 147 GLN A C 1
ATOM 1097 O O . GLN A 1 147 ? 9.746 10.098 1.128 1.00 45.09 147 GLN A O 1
ATOM 1102 N N . TRP A 1 148 ? 11.078 11.168 2.601 1.00 38.62 148 TRP A N 1
ATOM 1103 C CA . TRP A 1 148 ? 10.185 11.272 3.745 1.00 38.62 148 TRP A CA 1
ATOM 1104 C C . TRP A 1 148 ? 10.123 12.727 4.159 1.00 38.62 148 TRP A C 1
ATOM 1106 O O . TRP A 1 148 ? 11.186 13.384 4.044 1.00 38.62 148 TRP A O 1
#

Sequence (148 aa):
MATLSRPVLFLLTTLFLFYGFSAAFPSFPGALEPRCWKKGCDHCERWTVTIDHPGSCNSVNRDNLKAAIDSTFVNYAGNCRGEEAAFNNQAIPGIQDIGCRVTVHFPRGNKGVDWGGLIGSNLVGTASWAISGTSNDGSVHCGGACQW

Solvent-accessible surface area (backbone atoms only — not comparable to full-atom values): 8516 Å² total; per-residue (Å²): 140,80,86,76,66,72,70,58,63,58,54,52,55,52,52,50,52,64,58,50,58,70,76,74,58,82,86,56,102,77,77,87,70,72,50,32,60,47,90,62,31,94,45,16,24,28,33,38,38,33,35,38,28,86,41,56,51,90,80,56,62,62,67,61,50,50,51,21,49,46,66,52,37,35,88,45,16,20,81,39,42,61,34,83,73,44,79,43,68,39,86,41,94,96,44,97,54,56,14,17,39,36,33,30,36,26,59,30,20,32,61,93,58,74,62,69,77,44,49,78,38,56,36,52,98,40,93,60,38,29,29,72,41,65,48,66,81,81,45,63,44,66,82,70,77,65,52,130

pLDDT: mean 74.97, std 18.28, range [38.62, 95.62]

Radius of gyration: 24.12 Å; Cα contacts (8 Å, |Δi|>4): 247; chains: 1; bounding box: 53×64×61 Å

Mean predicted aligned error: 13.31 Å

Secondary structure (DSSP, 8-state):
-----HHHHHHHHHHHHHHHHTTSS---TTSS--TTTSS-STTEEEEEEEEEESS-GGG--HHHHHHHHHHHHHHHHTTPPPEEEEEEEEE-TT-SSEEEEEEEEEEEEETTS-SGGGTTPBPTT-SS-EEEEEEE------S-----

Organism: NCBI:txid702518

Foldseek 3Di:
DDPPDPVVVVVVVVVCVVVVVVVPDDPDPDDDDQAQQDLDFPFWFKKKWKKKFQDDLVPDDVVVVQVLQCQQCCSFQPNQGWDWPDWDFDDDPPHPHTMIMTMTMRRTTGPPDPPVVQAQPARPPDPGMGTHDMDTPRHTDRDDDSDD

Nearest PDB structures (foldseek):
  8xt0-assembly1_Lv  TM=3.854E-01  e=3.258E-01  Homo sapiens
  3bgu-assembly1_A  TM=3.493E-01  e=1.278E+00  Thermobifida fusca YX
  2dcl-assembly1_C-2  TM=4.186E-01  e=3.247E+00  Pyrococcus horikoshii
  7q4g-assembly1_E  TM=4.461E-01  e=3.912E+00  Corynebacterium diphtheriae
  7q4f-assembly1_E  TM=3.606E-01  e=3.676E+00  Corynebacterium diphtheriae